Protein AF-A0A1I0K7Y3-F1 (afdb_monomer_lite)

Sequence (64 aa):
MEKHYCDVCGAETPVGHRKMVVEIEQILEGAGVEDLCCSCQEKARQIAWGDVVRAAIQRAGNTV

Structure (mmCIF, N/CA/C/O backbone):
data_AF-A0A1I0K7Y3-F1
#
_entry.id   AF-A0A1I0K7Y3-F1
#
loop_
_atom_site.group_PDB
_atom_site.id
_atom_site.type_symbol
_atom_site.label_atom_id
_atom_site.label_alt_id
_atom_site.label_comp_id
_atom_site.label_asym_id
_atom_site.label_entity_id
_atom_site.label_seq_id
_atom_site.pdbx_PDB_ins_code
_atom_site.Cartn_x
_atom_site.Cartn_y
_atom_site.Cartn_z
_atom_site.occupancy
_atom_site.B_iso_or_equiv
_atom_site.auth_seq_id
_atom_site.auth_comp_id
_atom_site.auth_asym_id
_atom_site.auth_atom_id
_atom_site.pdbx_PDB_model_num
ATOM 1 N N . MET A 1 1 ? 23.485 -6.937 -12.014 1.00 63.50 1 MET A N 1
ATOM 2 C CA . MET A 1 1 ? 22.383 -6.027 -11.652 1.00 63.50 1 MET A CA 1
ATOM 3 C C . MET A 1 1 ? 21.328 -6.909 -11.019 1.00 63.50 1 MET A C 1
ATOM 5 O O . MET A 1 1 ? 20.888 -7.836 -11.690 1.00 63.50 1 MET A O 1
ATOM 9 N N . GLU A 1 2 ? 21.059 -6.745 -9.726 1.00 71.62 2 GLU A N 1
ATOM 10 C CA . GLU A 1 2 ? 19.992 -7.503 -9.063 1.00 71.62 2 GLU A CA 1
ATOM 11 C C . GLU A 1 2 ? 18.642 -7.064 -9.641 1.00 71.62 2 GLU A C 1
ATOM 13 O O . GLU A 1 2 ? 18.435 -5.881 -9.921 1.00 71.62 2 GLU A O 1
ATOM 18 N N . LYS A 1 3 ? 17.771 -8.036 -9.925 1.00 73.56 3 LYS A N 1
ATOM 19 C CA . LYS A 1 3 ? 16.416 -7.792 -10.424 1.00 73.56 3 LYS A CA 1
ATOM 20 C C . LYS A 1 3 ? 15.484 -7.721 -9.222 1.00 73.56 3 LYS A C 1
ATOM 22 O O . LYS A 1 3 ? 15.482 -8.650 -8.421 1.00 73.56 3 LYS A O 1
ATOM 27 N N . HIS A 1 4 ? 14.696 -6.656 -9.142 1.00 82.19 4 HIS A N 1
ATOM 28 C CA . HIS A 1 4 ? 13.684 -6.461 -8.106 1.00 82.19 4 HIS A CA 1
ATOM 29 C C . HIS A 1 4 ? 12.293 -6.634 -8.701 1.00 82.19 4 HIS A C 1
ATOM 31 O O . HIS A 1 4 ? 12.080 -6.379 -9.891 1.00 82.19 4 HIS A O 1
ATOM 37 N N . TYR A 1 5 ? 11.344 -7.065 -7.877 1.00 87.94 5 TYR A N 1
ATOM 38 C CA . TYR A 1 5 ? 9.973 -7.326 -8.298 1.00 87.94 5 TYR A CA 1
ATOM 39 C C . TYR A 1 5 ? 9.008 -6.650 -7.338 1.00 87.94 5 TYR A C 1
ATOM 41 O O . TYR A 1 5 ? 9.233 -6.619 -6.141 1.00 87.94 5 TYR A O 1
ATOM 49 N N . CYS A 1 6 ? 7.922 -6.107 -7.875 1.00 88.62 6 CYS A N 1
ATOM 50 C CA . CYS A 1 6 ? 6.875 -5.488 -7.081 1.00 88.62 6 CYS A CA 1
ATOM 51 C C . CYS A 1 6 ? 6.181 -6.530 -6.194 1.00 88.62 6 CYS A C 1
ATOM 53 O O . CYS A 1 6 ? 5.566 -7.456 -6.726 1.00 88.62 6 CYS A O 1
ATOM 55 N N . ASP A 1 7 ? 6.163 -6.322 -4.880 1.00 87.44 7 ASP A N 1
ATOM 56 C CA . ASP A 1 7 ? 5.558 -7.244 -3.906 1.00 87.44 7 ASP A CA 1
ATOM 57 C C . ASP A 1 7 ? 4.042 -7.411 -4.095 1.00 87.44 7 ASP A C 1
ATOM 59 O O . ASP A 1 7 ? 3.441 -8.388 -3.655 1.00 87.44 7 ASP A O 1
ATOM 63 N N . VAL A 1 8 ? 3.400 -6.458 -4.779 1.00 88.94 8 VAL A N 1
ATOM 64 C CA . VAL A 1 8 ? 1.948 -6.456 -5.008 1.00 88.94 8 VAL A CA 1
ATOM 65 C C . VAL A 1 8 ? 1.552 -7.172 -6.299 1.00 88.94 8 VAL A C 1
ATOM 67 O O . VAL A 1 8 ? 0.521 -7.839 -6.336 1.00 88.94 8 VAL A O 1
ATOM 70 N N . CYS A 1 9 ? 2.311 -7.003 -7.386 1.00 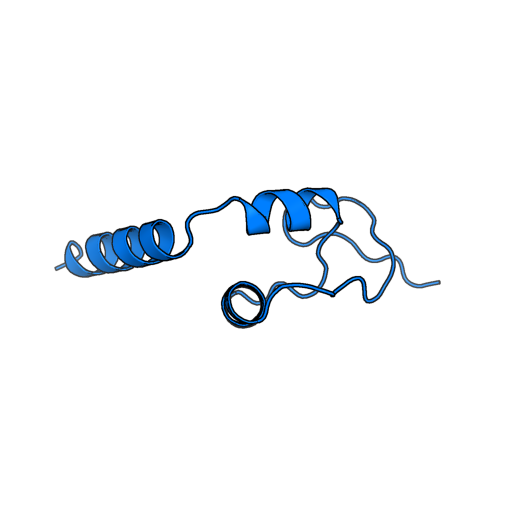91.31 9 CYS A N 1
ATOM 71 C CA . CYS A 1 9 ? 1.906 -7.501 -8.709 1.00 91.31 9 CYS A CA 1
ATOM 72 C C . CYS A 1 9 ? 2.949 -8.362 -9.429 1.00 91.31 9 CYS A C 1
ATOM 74 O O . CYS A 1 9 ? 2.657 -8.874 -10.507 1.00 91.31 9 CYS A O 1
ATOM 76 N N . GLY A 1 10 ? 4.155 -8.506 -8.875 1.00 90.19 10 GLY A N 1
ATOM 77 C CA . GLY A 1 10 ? 5.247 -9.297 -9.446 1.00 90.19 10 GLY A CA 1
ATOM 78 C C . GLY A 1 10 ? 5.941 -8.671 -10.660 1.00 90.19 10 GLY A C 1
ATOM 79 O O . GLY A 1 10 ? 6.799 -9.310 -11.261 1.00 90.19 10 GLY A O 1
ATOM 80 N N . ALA A 1 11 ? 5.591 -7.441 -11.051 1.00 89.69 11 ALA A N 1
ATOM 81 C CA . ALA A 1 11 ? 6.259 -6.756 -12.157 1.00 89.69 11 ALA A CA 1
ATOM 82 C C . ALA A 1 11 ? 7.716 -6.420 -11.800 1.00 89.69 11 ALA A C 1
ATOM 84 O O . ALA A 1 11 ? 7.973 -5.926 -10.702 1.00 89.69 11 ALA A O 1
ATOM 85 N N . GLU A 1 12 ? 8.648 -6.636 -12.733 1.00 88.50 12 GLU A N 1
ATOM 86 C CA . GLU A 1 12 ? 10.049 -6.219 -12.576 1.00 88.50 12 GLU A CA 1
ATOM 87 C C . GLU A 1 12 ? 10.114 -4.692 -12.385 1.00 88.50 12 GLU A C 1
ATOM 89 O O . GLU A 1 12 ? 9.513 -3.933 -13.151 1.00 88.50 12 GLU A O 1
ATOM 94 N N . THR A 1 13 ? 10.801 -4.240 -11.336 1.00 76.69 13 THR A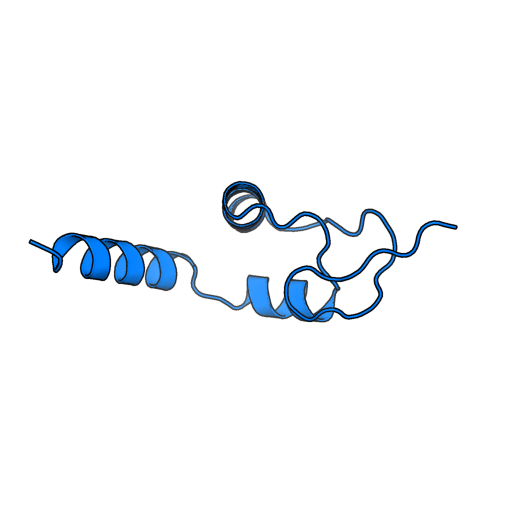 N 1
ATOM 95 C CA . THR A 1 13 ? 10.876 -2.830 -10.931 1.00 76.69 13 THR A CA 1
ATOM 96 C C . THR A 1 13 ? 12.329 -2.417 -10.667 1.00 76.69 13 THR A C 1
ATOM 98 O O . THR A 1 13 ? 13.140 -3.255 -10.276 1.00 76.69 13 THR A O 1
ATOM 101 N N . PRO A 1 14 ? 12.711 -1.145 -10.887 1.00 71.31 14 PRO A N 1
ATOM 102 C CA . PRO A 1 14 ? 14.018 -0.647 -10.471 1.00 71.31 14 PRO A CA 1
ATOM 103 C C . PRO A 1 14 ? 14.165 -0.638 -8.942 1.00 71.31 14 PRO A C 1
ATOM 105 O O . PRO A 1 14 ? 13.192 -0.390 -8.230 1.00 71.31 14 PRO A O 1
ATOM 108 N N . VAL A 1 15 ? 15.398 -0.823 -8.460 1.00 67.12 15 VAL A N 1
ATOM 109 C CA . VAL A 1 15 ? 15.754 -0.769 -7.030 1.00 67.12 15 VAL A CA 1
ATOM 110 C C . VAL A 1 15 ? 15.374 0.588 -6.427 1.00 67.12 15 VAL A C 1
ATOM 112 O O . VAL A 1 15 ? 15.723 1.632 -6.984 1.00 67.12 15 VAL A O 1
ATOM 115 N N . GLY A 1 16 ? 14.719 0.588 -5.262 1.00 59.22 16 GLY A N 1
ATOM 116 C CA . GLY A 1 16 ? 14.623 1.772 -4.399 1.00 59.22 16 GLY A CA 1
ATOM 117 C C . GLY A 1 16 ? 13.637 2.854 -4.847 1.00 59.22 16 GLY A C 1
ATOM 118 O O . GLY A 1 16 ? 13.770 4.012 -4.443 1.00 59.22 16 GLY A O 1
ATOM 119 N N . HIS A 1 17 ? 12.637 2.524 -5.669 1.00 56.81 17 HIS A N 1
ATOM 120 C CA . HIS A 1 17 ? 11.599 3.487 -6.040 1.00 56.81 17 HIS A CA 1
ATOM 121 C C . HIS A 1 17 ? 10.584 3.684 -4.900 1.00 56.81 17 HIS A C 1
ATOM 123 O O . HIS A 1 17 ? 9.475 3.159 -4.921 1.00 56.81 17 HIS A O 1
ATOM 129 N N . ARG A 1 18 ? 10.949 4.483 -3.890 1.00 58.50 18 ARG A N 1
ATOM 130 C CA . ARG A 1 18 ? 10.011 4.945 -2.858 1.00 58.50 18 ARG A CA 1
ATOM 131 C C . ARG A 1 18 ? 10.081 6.455 -2.701 1.00 58.50 18 ARG A C 1
ATOM 133 O O . ARG A 1 18 ? 11.047 7.026 -2.211 1.00 58.50 18 ARG A O 1
ATOM 140 N N . LYS A 1 19 ? 9.010 7.111 -3.135 1.00 52.12 19 LYS A N 1
ATOM 141 C CA . LYS A 1 19 ? 8.690 8.480 -2.729 1.00 52.12 19 LYS A CA 1
ATOM 142 C C . LYS A 1 19 ? 7.194 8.540 -2.475 1.00 52.12 19 LYS A C 1
ATOM 144 O O . LYS A 1 19 ? 6.443 9.029 -3.318 1.00 52.12 19 LYS A O 1
ATOM 149 N N . MET A 1 20 ? 6.723 7.907 -1.405 1.00 58.53 20 MET A N 1
ATOM 150 C CA . MET A 1 20 ? 5.308 7.921 -1.045 1.00 58.53 20 MET A CA 1
ATOM 151 C C . MET A 1 20 ? 5.019 9.020 -0.015 1.00 58.53 20 MET A C 1
ATOM 153 O O . MET A 1 20 ? 5.904 9.729 0.445 1.00 58.53 20 MET A O 1
ATOM 157 N N . VAL A 1 21 ? 3.735 9.267 0.234 1.00 56.28 21 VAL A N 1
ATOM 158 C CA . VAL A 1 21 ? 3.286 10.193 1.281 1.00 56.28 21 VAL A CA 1
ATOM 159 C C . VAL A 1 21 ? 3.337 9.435 2.608 1.00 56.28 21 VAL A C 1
ATOM 161 O O . VAL A 1 21 ? 2.914 8.280 2.650 1.00 56.28 21 VAL A O 1
ATOM 164 N N . VAL A 1 22 ? 3.830 10.096 3.660 1.00 62.22 22 VAL A N 1
ATOM 165 C CA . VAL A 1 22 ? 4.188 9.522 4.976 1.00 62.22 22 VAL A CA 1
ATOM 166 C C . VAL A 1 22 ? 3.142 8.551 5.544 1.00 62.22 22 VAL A C 1
ATOM 168 O O . VAL A 1 22 ? 3.497 7.515 6.094 1.00 62.22 22 VAL A O 1
ATOM 171 N N . GLU A 1 23 ? 1.850 8.847 5.386 1.00 68.88 23 GLU A N 1
ATOM 172 C CA . GLU A 1 23 ? 0.764 8.027 5.943 1.00 68.88 23 GLU A CA 1
ATOM 173 C C . GLU A 1 23 ? 0.679 6.624 5.313 1.00 68.88 23 GLU A C 1
ATOM 175 O O . GLU A 1 23 ? 0.456 5.636 6.007 1.00 68.88 23 GLU A O 1
ATOM 180 N N . ILE A 1 24 ? 0.909 6.513 4.002 1.00 77.25 24 ILE A N 1
ATOM 181 C CA . ILE A 1 24 ? 0.842 5.229 3.285 1.00 77.25 24 ILE A CA 1
ATOM 182 C C . ILE A 1 24 ? 2.146 4.446 3.476 1.00 77.25 24 ILE A C 1
ATOM 184 O O . ILE A 1 24 ? 2.126 3.217 3.488 1.00 77.25 24 ILE A O 1
ATOM 188 N N . GLU A 1 25 ? 3.277 5.137 3.657 1.00 75.06 25 GLU A N 1
ATOM 189 C CA . GLU A 1 25 ? 4.580 4.496 3.891 1.00 75.06 25 GLU A CA 1
ATOM 190 C C . GLU A 1 25 ? 4.556 3.619 5.134 1.00 75.06 25 GLU A C 1
ATOM 192 O O . GLU A 1 25 ? 4.939 2.458 5.045 1.00 75.06 25 GLU A O 1
ATOM 197 N N . GLN A 1 26 ? 4.003 4.115 6.240 1.00 80.31 26 GLN A N 1
ATOM 198 C CA . GLN A 1 26 ? 3.912 3.349 7.485 1.00 80.31 26 GLN A CA 1
ATOM 199 C C . GLN A 1 26 ? 3.033 2.101 7.347 1.00 80.31 26 GLN A C 1
ATOM 201 O O . GLN A 1 26 ? 3.348 1.055 7.910 1.00 80.31 26 GLN A O 1
ATOM 206 N N . ILE A 1 27 ? 1.941 2.192 6.581 1.00 84.06 27 ILE A N 1
ATOM 207 C CA . ILE A 1 27 ? 1.057 1.048 6.330 1.00 84.06 27 ILE A CA 1
ATOM 208 C C . ILE A 1 27 ? 1.779 -0.004 5.486 1.00 84.06 27 ILE A C 1
ATOM 210 O O . ILE A 1 27 ? 1.733 -1.187 5.815 1.00 84.06 27 ILE A O 1
ATOM 214 N N . LEU A 1 28 ? 2.458 0.414 4.414 1.00 82.69 28 LEU A N 1
ATOM 215 C CA . LEU A 1 28 ? 3.192 -0.508 3.547 1.00 82.69 28 LEU A CA 1
ATOM 216 C C . LEU A 1 28 ? 4.411 -1.118 4.250 1.00 82.69 28 LEU A C 1
ATOM 218 O O . LEU A 1 28 ? 4.648 -2.312 4.106 1.00 82.69 28 LEU A O 1
ATOM 222 N N . GLU A 1 29 ? 5.148 -0.340 5.044 1.00 82.94 29 GLU A N 1
ATOM 223 C CA . GLU A 1 29 ? 6.232 -0.849 5.899 1.00 82.94 29 GLU A CA 1
ATOM 224 C C . GLU A 1 29 ? 5.717 -1.860 6.916 1.00 82.94 29 GLU A C 1
ATOM 226 O O . GLU A 1 29 ? 6.266 -2.952 7.025 1.00 82.94 29 GLU A O 1
ATOM 231 N N . GLY A 1 30 ? 4.625 -1.537 7.615 1.00 82.56 30 GLY A N 1
ATOM 232 C CA . GLY A 1 30 ? 3.995 -2.455 8.561 1.00 82.56 30 GLY A CA 1
ATOM 233 C C . GLY A 1 30 ? 3.491 -3.748 7.909 1.00 82.56 30 GLY A C 1
ATOM 234 O O . GLY A 1 30 ? 3.412 -4.775 8.577 1.00 82.56 30 GLY A O 1
ATOM 235 N N . ALA A 1 31 ? 3.182 -3.714 6.610 1.00 84.69 31 ALA A N 1
ATOM 236 C CA . ALA A 1 31 ? 2.790 -4.876 5.817 1.00 84.69 31 ALA A CA 1
ATOM 237 C C . ALA A 1 31 ? 3.977 -5.647 5.203 1.00 84.69 31 ALA A C 1
ATOM 239 O O . ALA A 1 31 ? 3.745 -6.664 4.552 1.00 84.69 31 ALA A O 1
ATOM 240 N N . GLY A 1 32 ? 5.221 -5.188 5.388 1.00 85.00 32 GLY A N 1
ATOM 241 C CA . GLY A 1 32 ? 6.414 -5.813 4.809 1.00 85.00 32 GLY A CA 1
ATOM 242 C C . GLY A 1 32 ? 6.569 -5.598 3.300 1.00 85.00 32 GLY A C 1
ATOM 243 O O . GLY A 1 32 ? 7.165 -6.432 2.632 1.00 85.00 32 GLY A O 1
ATOM 244 N N . VAL A 1 33 ? 6.000 -4.517 2.754 1.00 85.75 33 VAL A N 1
ATOM 245 C CA . VAL A 1 33 ? 6.123 -4.158 1.332 1.00 85.75 33 VAL A CA 1
ATOM 246 C C . VAL A 1 33 ? 7.362 -3.288 1.131 1.00 85.75 33 VAL A C 1
ATOM 248 O O . VAL A 1 33 ? 7.376 -2.107 1.511 1.00 85.75 33 VAL A O 1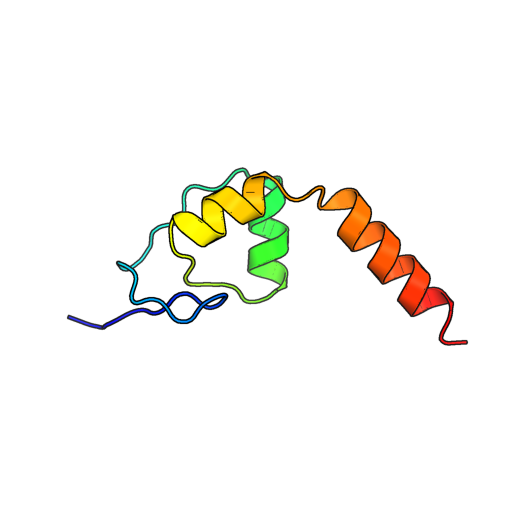
ATOM 251 N N . GLU A 1 34 ? 8.378 -3.868 0.504 1.00 80.12 34 GLU A N 1
ATOM 252 C CA . GLU A 1 34 ? 9.698 -3.279 0.279 1.00 80.12 34 GLU A CA 1
ATOM 253 C C . GLU A 1 34 ? 9.812 -2.710 -1.140 1.00 80.12 34 GLU A C 1
ATOM 255 O O . GLU A 1 34 ? 10.176 -1.542 -1.310 1.00 80.12 34 GLU A O 1
ATOM 260 N N . ASP A 1 35 ? 9.399 -3.486 -2.145 1.00 84.06 35 ASP A N 1
ATOM 261 C CA . ASP A 1 35 ? 9.485 -3.130 -3.557 1.00 84.06 35 ASP A CA 1
ATOM 262 C C . ASP A 1 35 ? 8.086 -2.895 -4.147 1.00 84.06 35 ASP A C 1
ATOM 264 O O . ASP A 1 35 ? 7.229 -3.779 -4.215 1.00 84.06 35 ASP A O 1
ATOM 268 N N . LEU A 1 36 ? 7.837 -1.676 -4.634 1.00 83.88 36 LEU A N 1
ATOM 269 C CA . LEU A 1 36 ? 6.551 -1.295 -5.219 1.00 83.88 36 LEU A CA 1
ATOM 270 C C . LEU A 1 36 ? 6.749 -0.588 -6.558 1.00 83.88 36 LEU A C 1
ATOM 272 O O . LEU A 1 36 ? 7.414 0.442 -6.641 1.00 83.88 36 LEU A O 1
ATOM 276 N N . CYS A 1 37 ? 6.125 -1.101 -7.619 1.00 86.19 37 CYS A N 1
ATOM 277 C CA . CYS A 1 37 ? 6.169 -0.436 -8.920 1.00 86.19 37 CYS A CA 1
ATOM 278 C C . CYS A 1 37 ? 5.281 0.820 -8.946 1.00 86.19 37 CYS A C 1
ATOM 280 O O . CYS A 1 37 ? 4.282 0.911 -8.226 1.00 86.19 37 CYS A O 1
ATOM 282 N N . CYS A 1 38 ? 5.582 1.758 -9.853 1.00 83.94 38 CYS A N 1
ATOM 283 C CA . CYS A 1 38 ? 4.856 3.029 -9.971 1.00 83.94 38 CYS A CA 1
ATOM 284 C C . CYS A 1 38 ? 3.335 2.847 -10.114 1.00 83.94 38 CYS A C 1
ATOM 286 O O . CYS A 1 38 ? 2.570 3.562 -9.478 1.00 83.94 38 CYS A O 1
ATOM 288 N N . SER A 1 39 ? 2.881 1.850 -10.885 1.00 87.69 39 SER A N 1
ATOM 289 C CA . SER A 1 39 ? 1.444 1.593 -11.060 1.00 87.69 39 SER A CA 1
ATOM 290 C C . SER A 1 39 ? 0.761 1.180 -9.751 1.00 87.69 39 SER A C 1
ATOM 292 O O . SER A 1 39 ? -0.333 1.651 -9.440 1.00 87.69 39 SER A O 1
ATOM 294 N N . CYS A 1 40 ? 1.399 0.317 -8.956 1.00 87.69 40 CYS A N 1
ATOM 295 C CA . CYS A 1 40 ? 0.874 -0.077 -7.650 1.00 87.69 40 CYS A CA 1
ATOM 296 C C . CYS A 1 40 ? 0.960 1.073 -6.641 1.00 87.69 40 CYS A C 1
ATOM 298 O O . CYS A 1 40 ? 0.050 1.234 -5.832 1.00 87.69 40 CYS A O 1
ATOM 300 N N . GLN A 1 41 ? 1.990 1.915 -6.736 1.00 84.44 41 GLN A N 1
ATOM 301 C CA . GLN A 1 41 ? 2.121 3.124 -5.929 1.00 84.44 41 GLN A CA 1
ATOM 302 C C . GLN A 1 41 ? 0.993 4.129 -6.204 1.00 84.44 41 GLN A C 1
ATOM 304 O O . GLN A 1 41 ? 0.400 4.666 -5.270 1.00 84.44 41 GLN A O 1
ATOM 309 N N . GLU A 1 42 ? 0.662 4.381 -7.471 1.00 86.81 42 GLU A N 1
ATOM 310 C CA . GLU A 1 42 ? -0.447 5.264 -7.849 1.00 86.81 42 GLU A CA 1
ATOM 311 C C . GLU A 1 42 ? -1.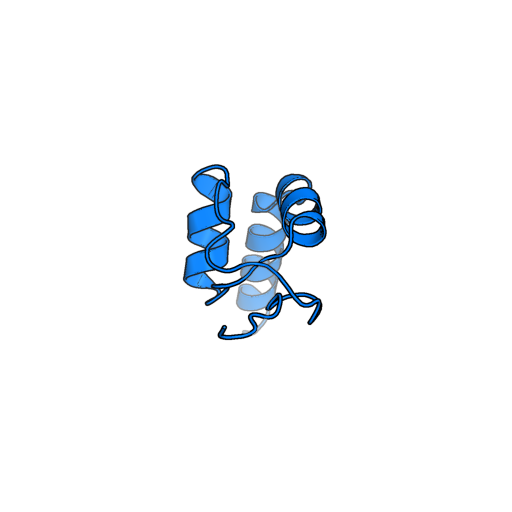791 4.726 -7.361 1.00 86.81 42 GLU A C 1
ATOM 313 O O . GLU A 1 42 ? -2.587 5.482 -6.804 1.00 86.81 42 GLU A O 1
ATOM 318 N N . LYS A 1 43 ? -2.016 3.413 -7.488 1.00 88.38 43 LYS A N 1
ATOM 319 C CA . LYS A 1 43 ? -3.207 2.756 -6.937 1.00 88.38 43 LYS A CA 1
ATOM 320 C C . LYS A 1 43 ? -3.267 2.898 -5.419 1.00 88.38 43 LYS A C 1
ATOM 322 O O . LYS A 1 43 ? -4.306 3.283 -4.897 1.00 88.38 43 LYS A O 1
ATOM 327 N N . ALA A 1 44 ? -2.159 2.662 -4.716 1.00 86.50 44 ALA A N 1
ATOM 328 C CA . ALA A 1 44 ? -2.093 2.773 -3.261 1.00 86.50 44 ALA A CA 1
ATOM 329 C C . ALA A 1 44 ? -2.449 4.182 -2.758 1.00 86.50 44 ALA A C 1
ATOM 331 O O . ALA A 1 44 ? -3.109 4.304 -1.730 1.00 86.50 44 ALA A O 1
ATOM 332 N N . ARG A 1 45 ? -2.084 5.240 -3.498 1.00 84.94 45 ARG A N 1
ATOM 333 C CA . ARG A 1 45 ? -2.465 6.634 -3.183 1.00 84.94 45 ARG A CA 1
ATOM 334 C C . ARG A 1 45 ? -3.961 6.913 -3.296 1.00 84.94 45 ARG A C 1
ATOM 336 O O . ARG A 1 45 ? -4.439 7.856 -2.679 1.00 84.94 45 ARG A O 1
ATOM 343 N N . GLN A 1 46 ? -4.677 6.140 -4.106 1.00 88.06 46 GLN A N 1
ATOM 344 C CA . GLN A 1 46 ? -6.115 6.306 -4.327 1.00 88.06 46 GLN A CA 1
ATOM 345 C C . GLN A 1 46 ? -6.956 5.489 -3.336 1.00 88.06 46 GLN A C 1
ATOM 347 O O . GLN A 1 46 ? -8.173 5.655 -3.282 1.00 88.06 46 GLN A O 1
ATOM 352 N N . ILE A 1 47 ? -6.330 4.606 -2.549 1.00 88.12 47 ILE A N 1
ATOM 353 C CA . ILE A 1 47 ? -7.021 3.796 -1.546 1.00 88.12 47 ILE A CA 1
ATOM 354 C C . ILE A 1 47 ? -7.340 4.658 -0.321 1.00 88.12 47 ILE A C 1
ATOM 356 O O . ILE A 1 47 ? -6.456 5.260 0.287 1.00 88.12 47 ILE A O 1
ATOM 360 N N . ALA A 1 48 ? -8.608 4.651 0.092 1.00 89.94 48 ALA A N 1
ATOM 361 C CA . ALA A 1 48 ? -9.041 5.202 1.372 1.00 89.94 48 ALA A CA 1
ATOM 362 C C . ALA A 1 48 ? -8.612 4.270 2.522 1.00 89.94 48 ALA A C 1
ATOM 364 O O . ALA A 1 48 ? -9.397 3.469 3.031 1.00 89.94 48 ALA A O 1
ATOM 365 N N . TRP A 1 49 ? -7.340 4.344 2.924 1.00 87.50 49 TRP A N 1
ATOM 366 C CA . TRP A 1 49 ? -6.745 3.435 3.912 1.00 87.50 49 TRP A CA 1
ATOM 367 C C . TRP A 1 49 ? -7.474 3.417 5.259 1.00 87.50 49 TRP A C 1
ATOM 369 O O . TRP A 1 49 ? -7.581 2.358 5.877 1.00 87.50 49 TRP A O 1
ATOM 379 N N . GLY A 1 50 ? -8.059 4.543 5.677 1.00 87.44 50 GLY A N 1
ATOM 380 C CA . GLY A 1 50 ? -8.892 4.602 6.879 1.00 87.44 50 GLY A CA 1
ATOM 381 C C . GLY A 1 50 ? -10.083 3.636 6.840 1.00 87.44 50 GLY A C 1
ATOM 382 O O . GLY A 1 50 ? -10.393 3.005 7.851 1.00 87.44 50 GLY A O 1
ATOM 383 N N . ASP A 1 51 ? -10.713 3.452 5.677 1.00 92.06 51 ASP A N 1
ATOM 384 C CA . ASP A 1 51 ? -11.828 2.513 5.515 1.00 92.06 51 ASP A CA 1
ATOM 385 C C . ASP A 1 51 ? -11.342 1.061 5.488 1.00 92.06 51 ASP A C 1
ATOM 387 O O . ASP A 1 51 ? -11.975 0.189 6.086 1.00 92.06 51 ASP A O 1
ATOM 391 N N . VAL A 1 52 ? -10.183 0.803 4.869 1.00 89.06 52 VAL A N 1
ATOM 392 C CA . VAL A 1 52 ? -9.535 -0.521 4.872 1.00 89.06 52 VAL A CA 1
ATOM 393 C C . VAL A 1 52 ? -9.221 -0.962 6.302 1.00 89.06 52 VAL A C 1
ATOM 395 O O . VAL A 1 52 ? -9.591 -2.069 6.702 1.00 89.06 52 VAL A O 1
ATOM 398 N N . VAL A 1 53 ? -8.592 -0.084 7.089 1.00 87.69 53 VAL A N 1
ATOM 399 C CA . VAL A 1 53 ? -8.251 -0.341 8.495 1.00 87.69 53 VAL A CA 1
ATOM 400 C C . VAL A 1 53 ? -9.516 -0.501 9.337 1.00 87.69 53 VAL A C 1
ATOM 402 O O . VAL A 1 53 ? -9.625 -1.471 10.088 1.00 87.69 53 VAL A O 1
ATOM 405 N N . ARG A 1 54 ? -10.517 0.379 9.177 1.00 91.62 54 ARG A N 1
ATOM 406 C CA . ARG A 1 54 ? -11.798 0.273 9.900 1.00 91.62 54 ARG A CA 1
ATOM 407 C C . ARG A 1 54 ? -12.482 -1.069 9.633 1.00 91.62 54 ARG A C 1
ATOM 409 O O . ARG A 1 54 ? -12.904 -1.733 10.578 1.00 91.62 54 ARG A O 1
ATOM 416 N N . ALA A 1 55 ? -12.547 -1.494 8.372 1.00 91.94 55 ALA A N 1
ATOM 417 C CA . ALA A 1 55 ? -13.132 -2.777 7.999 1.00 91.94 55 ALA A CA 1
ATOM 418 C C . ALA A 1 55 ? -12.335 -3.964 8.566 1.00 91.94 55 ALA A C 1
ATOM 420 O O . ALA A 1 55 ? -12.928 -4.956 8.990 1.00 91.94 55 A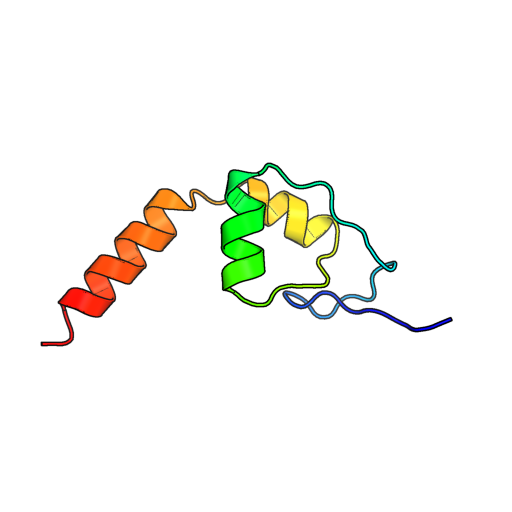LA A O 1
ATOM 421 N N . ALA A 1 56 ? -11.001 -3.880 8.601 1.00 88.31 56 ALA A N 1
ATOM 422 C CA . ALA A 1 56 ? -10.159 -4.911 9.204 1.00 88.31 56 ALA A CA 1
ATOM 423 C C . ALA A 1 56 ? -10.399 -5.042 10.719 1.00 88.31 56 ALA A C 1
ATOM 425 O O . ALA A 1 56 ? -10.585 -6.158 11.203 1.00 88.31 56 ALA A O 1
ATOM 426 N N . ILE A 1 57 ? -10.484 -3.920 11.444 1.00 90.50 57 ILE A N 1
ATOM 427 C CA . ILE A 1 57 ? -10.790 -3.894 12.885 1.00 90.50 57 ILE A CA 1
ATOM 428 C C . ILE A 1 57 ? -12.171 -4.499 13.159 1.00 90.50 57 ILE A C 1
ATOM 430 O O . ILE A 1 57 ? -12.311 -5.341 14.043 1.00 90.50 57 ILE A O 1
ATOM 434 N N . GLN A 1 58 ? -13.187 -4.116 12.381 1.00 92.62 58 GLN A N 1
ATOM 435 C CA . GLN A 1 58 ? -14.541 -4.662 12.520 1.00 92.62 58 GLN A CA 1
ATOM 436 C C . GLN A 1 58 ? -14.583 -6.176 12.282 1.00 92.62 58 GLN A C 1
ATOM 438 O O . GLN A 1 58 ? -15.240 -6.894 13.031 1.00 92.62 58 GLN A O 1
ATOM 443 N N . ARG A 1 59 ? -13.856 -6.681 11.274 1.00 88.44 59 ARG A N 1
ATOM 444 C CA . ARG A 1 59 ? -13.745 -8.128 11.029 1.00 88.44 59 ARG A CA 1
ATOM 445 C C . ARG A 1 59 ? -13.068 -8.852 12.187 1.00 88.44 59 ARG A C 1
ATOM 447 O O . ARG A 1 59 ? -13.581 -9.878 12.607 1.00 88.44 59 ARG A O 1
ATOM 454 N N . ALA A 1 60 ? -11.975 -8.307 12.722 1.00 85.62 60 ALA A N 1
ATOM 455 C CA . ALA A 1 60 ? -11.291 -8.892 13.871 1.00 85.62 60 ALA A CA 1
ATOM 456 C C . ALA A 1 60 ? -12.204 -8.948 15.111 1.00 85.62 60 ALA A C 1
ATOM 458 O O . ALA A 1 60 ? -12.255 -9.976 15.783 1.00 85.62 60 ALA A O 1
ATOM 459 N N . GLY A 1 61 ? -12.979 -7.887 15.364 1.00 76.00 61 GLY A N 1
ATOM 460 C CA . GLY A 1 61 ? -13.930 -7.817 16.478 1.00 76.00 61 GLY A CA 1
ATOM 461 C C . GLY A 1 61 ? -15.130 -8.769 16.373 1.00 76.00 61 GLY A C 1
ATOM 462 O O . GLY A 1 61 ? -15.694 -9.126 17.400 1.00 76.00 61 GLY A O 1
ATOM 463 N N . ASN A 1 62 ? -15.487 -9.225 15.168 1.00 64.12 62 ASN A N 1
ATOM 464 C CA . ASN A 1 62 ? -16.568 -10.195 14.935 1.00 64.12 62 ASN A CA 1
ATOM 465 C C . ASN A 1 62 ? -16.118 -11.664 15.050 1.00 64.12 62 ASN A C 1
ATOM 467 O O . ASN A 1 62 ? -16.903 -12.566 14.769 1.00 64.12 62 ASN A O 1
ATOM 471 N N . THR A 1 63 ? -14.861 -11.914 15.423 1.00 56.84 63 THR A N 1
ATOM 472 C CA . THR A 1 63 ? -14.293 -13.267 15.571 1.00 56.84 63 THR A CA 1
ATOM 473 C C . THR A 1 63 ? -14.399 -13.802 17.008 1.00 56.84 63 THR A C 1
ATOM 475 O O . THR A 1 63 ? -13.617 -14.673 17.388 1.00 56.84 63 THR A O 1
ATOM 478 N N . VAL A 1 64 ? -15.328 -13.26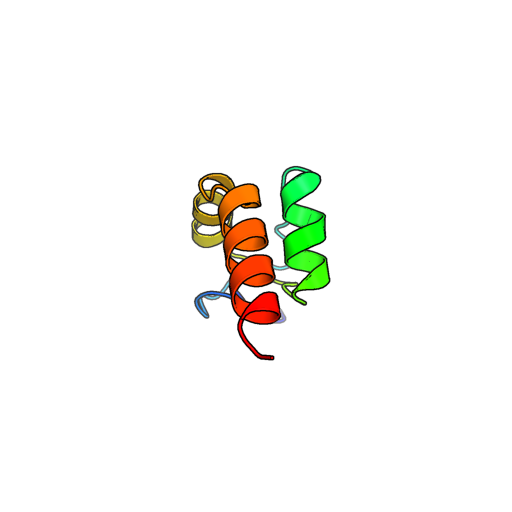5 17.812 1.00 50.66 64 VAL A N 1
ATOM 479 C CA . VAL A 1 64 ? -15.611 -13.697 19.194 1.00 50.66 64 VAL A CA 1
ATOM 480 C C . VAL A 1 64 ? -16.932 -14.448 19.251 1.00 50.66 64 VAL A C 1
ATOM 482 O O . VAL A 1 64 ? -17.926 -13.909 18.716 1.00 50.66 64 VAL A O 1
#

Secondary structure (DSSP, 8-state):
---EE-TTT--EE-TT-----HHHHHHHHHTT-----HHHHHHHHHS-HHHHHHHHHHHHHT--

Radius of gyration: 13.93 Å; chains: 1; bounding box: 39×24×32 Å

Foldseek 3Di:
DDWDAFPVPRHTADPDPDDADPVLVVVCVVVVGRDHHPVRRVVSVVDPVVVVVVVVVVVVVVPD

Organism: NCBI:txid460384

pLDDT: mean 80.04, std 11.56, range [50.66, 92.62]